Protein AF-A0A1C3XPD6-F1 (afdb_monomer_lite)

Foldseek 3Di:
DVLLVVLQVQLVVLCVVLVVDPDVVSSVVSNVSSVVSNVCSVVVPPPPDDPPVPPPPPDDDDDDDDDDDD

Secondary structure (DSSP, 8-state):
-HHHHHHHHHHHHHHHHHHH---HHHHHHHHHHHHHHHHHHHSPPP------------------------

pLDDT: mean 78.9, std 21.04, range [44.09, 98.62]

Radius of gyration: 23.36 Å; chains: 1; bounding box: 70×35×32 Å

Organism: NCBI:txid1761772

Sequence (70 aa):
MAGREYLNRQAATLLKFAKTTTDPMVALGLVEKAADLKEQAENPPTDRGDEAPDAAGDGSSPRTAGGTVP

Structure (mmCIF, N/CA/C/O backbone):
data_AF-A0A1C3XPD6-F1
#
_entry.id   AF-A0A1C3XPD6-F1
#
loop_
_atom_site.group_PDB
_atom_site.id
_atom_site.type_symbol
_atom_site.label_atom_id
_atom_site.label_alt_id
_atom_site.label_comp_id
_atom_site.label_asym_id
_atom_site.label_entity_id
_atom_site.label_seq_id
_atom_site.pdbx_PDB_ins_code
_atom_site.Cartn_x
_atom_site.Cartn_y
_atom_site.Cartn_z
_atom_site.occupancy
_atom_site.B_iso_or_equiv
_atom_site.auth_seq_id
_atom_site.auth_comp_id
_atom_site.auth_asym_id
_atom_site.auth_atom_id
_atom_site.pdbx_PDB_model_num
ATOM 1 N N . MET A 1 1 ? 6.756 -5.073 -18.997 1.00 59.66 1 MET A N 1
ATOM 2 C CA . MET A 1 1 ? 7.573 -4.378 -17.981 1.00 59.66 1 MET A CA 1
ATOM 3 C C . MET A 1 1 ? 7.222 -4.931 -16.599 1.00 59.66 1 MET A C 1
ATOM 5 O O . MET A 1 1 ? 6.640 -4.206 -15.808 1.00 59.66 1 MET A O 1
ATOM 9 N N . ALA A 1 2 ? 7.588 -6.182 -16.285 1.00 69.69 2 ALA A N 1
ATOM 10 C CA . ALA A 1 2 ? 7.092 -6.886 -15.088 1.00 69.69 2 ALA A CA 1
ATOM 11 C C . ALA A 1 2 ? 7.240 -6.108 -13.757 1.00 69.69 2 ALA A C 1
ATOM 13 O O . ALA A 1 2 ? 6.412 -6.257 -12.857 1.00 69.69 2 ALA A O 1
ATOM 14 N N . GLY A 1 3 ? 8.254 -5.239 -13.646 1.00 86.44 3 GLY A N 1
ATOM 15 C CA . GLY A 1 3 ? 8.452 -4.362 -12.489 1.00 86.44 3 GLY A CA 1
ATOM 16 C C . GLY A 1 3 ? 7.305 -3.373 -12.249 1.00 86.44 3 GLY A C 1
ATOM 17 O O . GLY A 1 3 ? 6.866 -3.220 -11.114 1.00 86.44 3 GLY A O 1
ATOM 18 N N . ARG A 1 4 ? 6.741 -2.759 -13.297 1.00 90.75 4 ARG A N 1
ATOM 19 C CA . ARG A 1 4 ? 5.651 -1.778 -13.150 1.00 90.75 4 ARG A CA 1
ATOM 20 C C . ARG A 1 4 ? 4.373 -2.431 -12.629 1.00 90.75 4 ARG A C 1
ATOM 22 O O . ARG A 1 4 ? 3.720 -1.889 -11.738 1.00 90.75 4 ARG A O 1
ATOM 29 N N . GLU A 1 5 ? 4.004 -3.598 -13.160 1.00 92.06 5 GLU A N 1
ATOM 30 C CA . GLU A 1 5 ? 2.827 -4.320 -12.668 1.00 92.06 5 GLU A CA 1
ATOM 31 C C . GLU A 1 5 ? 3.018 -4.812 -11.227 1.00 92.06 5 GLU A C 1
ATOM 33 O O . GLU A 1 5 ? 2.070 -4.770 -10.441 1.00 92.06 5 GLU A O 1
ATOM 38 N N . TYR A 1 6 ? 4.232 -5.232 -10.858 1.00 93.50 6 TYR A N 1
ATOM 39 C CA . TYR A 1 6 ? 4.561 -5.607 -9.483 1.00 93.50 6 TYR A CA 1
ATOM 40 C C . TYR A 1 6 ? 4.414 -4.426 -8.514 1.00 93.50 6 TYR A C 1
ATOM 42 O O . TYR A 1 6 ? 3.699 -4.551 -7.519 1.00 93.50 6 TYR A O 1
ATOM 50 N N . LEU A 1 7 ? 4.998 -3.266 -8.830 1.00 95.19 7 LEU A N 1
ATOM 51 C CA . LEU A 1 7 ? 4.899 -2.061 -7.997 1.00 95.19 7 LEU A CA 1
ATOM 52 C C . LEU A 1 7 ? 3.440 -1.627 -7.793 1.00 95.19 7 LEU A C 1
ATOM 54 O O . LEU A 1 7 ? 3.020 -1.365 -6.667 1.00 95.19 7 LEU A O 1
ATOM 58 N N . ASN A 1 8 ? 2.626 -1.667 -8.852 1.00 95.19 8 ASN A N 1
ATOM 59 C CA . ASN A 1 8 ? 1.195 -1.375 -8.755 1.00 95.19 8 ASN A CA 1
ATOM 60 C C . ASN A 1 8 ? 0.442 -2.365 -7.846 1.00 95.19 8 ASN A C 1
ATOM 62 O O . ASN A 1 8 ? -0.424 -1.959 -7.067 1.00 95.19 8 ASN A O 1
ATOM 66 N N . ARG A 1 9 ? 0.766 -3.666 -7.906 1.00 97.38 9 ARG A N 1
ATOM 67 C CA . ARG A 1 9 ? 0.177 -4.681 -7.010 1.00 97.38 9 ARG A CA 1
ATOM 68 C C . ARG A 1 9 ? 0.587 -4.464 -5.553 1.00 97.38 9 ARG A C 1
ATOM 70 O O . ARG A 1 9 ? -0.256 -4.603 -4.664 1.00 97.38 9 ARG A O 1
ATOM 77 N N . GLN A 1 10 ? 1.845 -4.101 -5.312 1.00 97.88 10 GLN A N 1
ATOM 78 C CA . GLN A 1 10 ? 2.355 -3.802 -3.974 1.00 97.88 10 GLN A CA 1
ATOM 79 C C . GLN A 1 10 ? 1.664 -2.564 -3.389 1.00 97.88 10 GLN A C 1
ATOM 81 O O . GLN A 1 10 ? 1.113 -2.645 -2.292 1.00 97.88 10 GLN A O 1
ATOM 86 N N . ALA A 1 11 ? 1.569 -1.468 -4.147 1.00 97.88 11 ALA A N 1
ATOM 87 C CA . ALA A 1 11 ? 0.855 -0.262 -3.727 1.00 97.88 11 ALA A CA 1
ATOM 88 C C . ALA A 1 11 ? -0.620 -0.553 -3.391 1.00 97.88 11 ALA A C 1
ATOM 90 O O . ALA A 1 11 ? -1.113 -0.165 -2.332 1.00 97.88 11 ALA A O 1
ATOM 91 N N . ALA A 1 12 ? -1.319 -1.321 -4.235 1.00 98.06 12 ALA A N 1
ATOM 92 C CA . ALA A 1 12 ? -2.699 -1.727 -3.963 1.00 98.06 12 ALA A CA 1
ATOM 93 C C . ALA A 1 12 ? -2.833 -2.572 -2.683 1.00 98.06 12 ALA A C 1
ATOM 95 O O . ALA A 1 12 ? -3.840 -2.477 -1.980 1.00 98.06 12 ALA A O 1
ATOM 96 N N . THR A 1 13 ? -1.831 -3.394 -2.371 1.00 98.50 13 THR A N 1
ATOM 97 C CA . THR A 1 13 ? -1.800 -4.214 -1.154 1.00 98.50 13 THR A CA 1
ATOM 98 C C . THR A 1 13 ? -1.590 -3.357 0.093 1.00 98.50 13 THR A C 1
ATOM 100 O O . THR A 1 13 ? -2.333 -3.512 1.062 1.00 98.50 13 THR A O 1
ATOM 103 N N . LEU A 1 14 ? -0.671 -2.389 0.053 1.00 98.50 14 LEU A N 1
ATOM 104 C CA . LEU A 1 14 ? -0.466 -1.434 1.148 1.00 98.50 14 LEU A CA 1
ATOM 105 C C . LEU A 1 14 ? -1.739 -0.629 1.444 1.00 98.50 14 LEU A C 1
ATOM 107 O O . LEU A 1 14 ? -2.136 -0.507 2.600 1.00 98.50 14 LEU A O 1
ATOM 111 N N . LEU A 1 15 ? -2.450 -0.173 0.407 1.00 98.44 15 LEU A N 1
ATOM 112 C CA . LEU A 1 15 ? -3.726 0.531 0.574 1.00 98.44 15 LEU A CA 1
ATOM 113 C C . LEU A 1 15 ? -4.826 -0.349 1.181 1.00 98.44 15 LEU A C 1
ATOM 115 O O . LEU A 1 15 ? -5.693 0.162 1.888 1.00 98.44 15 LEU A O 1
ATOM 119 N N . LYS A 1 16 ? -4.823 -1.663 0.920 1.00 98.38 16 LYS A N 1
ATOM 120 C CA . LYS A 1 16 ? -5.745 -2.592 1.594 1.00 98.38 16 LYS A CA 1
ATOM 121 C C . LYS A 1 16 ? -5.431 -2.669 3.085 1.00 98.38 16 LYS A C 1
ATOM 123 O O . LYS A 1 16 ? -6.354 -2.537 3.880 1.00 98.38 16 LYS A O 1
ATOM 128 N N . PHE A 1 17 ? -4.159 -2.800 3.459 1.00 98.19 17 PHE A N 1
ATOM 129 C CA . PHE A 1 17 ? -3.757 -2.824 4.867 1.00 98.19 17 PHE A CA 1
ATOM 130 C C . PHE A 1 17 ? -4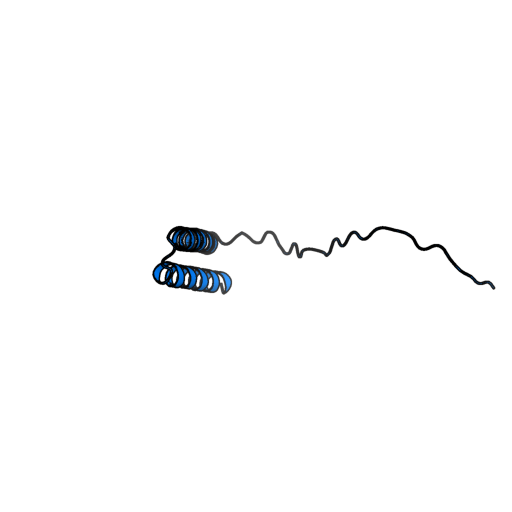.041 -1.504 5.590 1.00 98.19 17 PHE A C 1
ATOM 132 O O . PHE A 1 17 ? -4.521 -1.520 6.724 1.00 98.19 17 PHE A O 1
ATOM 139 N N . ALA A 1 18 ? -3.843 -0.367 4.918 1.00 98.19 18 ALA A N 1
ATOM 140 C CA . ALA A 1 18 ? -4.151 0.951 5.470 1.00 98.19 18 ALA A CA 1
ATOM 141 C C . ALA A 1 18 ? -5.639 1.101 5.828 1.00 98.19 18 ALA A C 1
ATOM 143 O O . ALA A 1 18 ? -5.977 1.770 6.795 1.00 98.19 18 ALA A O 1
ATOM 144 N N . LYS A 1 19 ? -6.533 0.445 5.076 1.00 97.56 19 LYS A N 1
ATOM 145 C CA . LYS A 1 19 ? -7.981 0.446 5.342 1.00 97.56 19 LYS A CA 1
ATOM 146 C C . LYS A 1 19 ? -8.401 -0.493 6.471 1.00 97.56 19 LYS A C 1
ATOM 148 O O . LYS A 1 19 ? -9.495 -0.331 7.000 1.00 97.56 19 LYS A O 1
ATOM 153 N N . THR A 1 20 ? -7.591 -1.501 6.790 1.00 98.19 20 THR A N 1
ATOM 154 C CA . THR A 1 20 ? -7.913 -2.502 7.819 1.00 98.19 20 THR A CA 1
ATOM 155 C C . THR A 1 20 ? -7.273 -2.208 9.169 1.00 98.19 20 THR A C 1
ATOM 157 O O . THR A 1 20 ? -7.699 -2.774 10.170 1.00 98.19 20 THR A O 1
ATOM 160 N N . THR A 1 21 ? -6.238 -1.368 9.210 1.00 96.19 21 THR A N 1
ATOM 161 C CA . THR A 1 21 ? -5.600 -0.968 10.467 1.00 96.19 21 THR A CA 1
ATOM 162 C C . THR A 1 21 ? -6.406 0.124 11.172 1.00 96.19 21 THR A C 1
ATOM 164 O O . THR A 1 21 ? -6.994 0.990 10.529 1.00 96.19 21 THR A O 1
ATOM 167 N N . THR A 1 22 ? -6.429 0.089 12.504 1.00 97.75 22 THR A N 1
ATOM 168 C CA . THR A 1 22 ? -7.055 1.117 13.355 1.00 97.75 22 THR A CA 1
ATOM 169 C C . THR A 1 22 ? -6.055 2.150 13.865 1.00 97.75 22 THR A C 1
ATOM 171 O O . THR A 1 22 ? -6.463 3.160 14.433 1.00 97.75 22 THR A O 1
ATOM 174 N N . ASP A 1 23 ? -4.755 1.898 13.694 1.00 98.31 23 ASP A N 1
ATOM 175 C CA . ASP A 1 23 ? -3.708 2.841 14.072 1.00 98.31 23 ASP A CA 1
ATOM 176 C C . ASP A 1 23 ? -3.518 3.879 12.946 1.00 98.31 23 ASP A C 1
ATOM 178 O O . ASP A 1 23 ? -3.119 3.508 11.833 1.00 98.31 23 ASP A O 1
ATOM 182 N N . PRO A 1 24 ? -3.786 5.171 13.210 1.00 97.44 24 PRO A N 1
ATOM 183 C CA . PRO A 1 24 ? -3.692 6.219 12.201 1.00 97.44 24 PRO A CA 1
ATOM 184 C C . PRO A 1 24 ? -2.258 6.461 11.714 1.00 97.44 24 PRO A C 1
ATOM 186 O O . PRO A 1 24 ? -2.072 6.797 10.546 1.00 97.44 24 PRO A O 1
ATOM 189 N N . MET A 1 25 ? -1.243 6.255 12.560 1.00 98.19 25 MET A N 1
ATOM 190 C CA . MET A 1 25 ? 0.160 6.413 12.168 1.00 98.19 25 MET A CA 1
ATOM 191 C C . MET A 1 25 ? 0.597 5.281 11.240 1.00 98.19 25 MET A C 1
ATOM 193 O O . MET A 1 25 ? 1.300 5.514 10.257 1.00 98.19 25 MET A O 1
ATOM 197 N N . VAL A 1 26 ? 0.123 4.061 11.502 1.00 98.31 26 VAL A N 1
ATOM 198 C CA . VAL A 1 26 ? 0.363 2.918 10.611 1.00 98.31 26 VAL A CA 1
ATOM 199 C C . VAL A 1 26 ? -0.362 3.110 9.278 1.00 98.31 26 VAL A C 1
ATOM 201 O O . VAL A 1 26 ? 0.229 2.875 8.225 1.00 98.31 26 VAL A O 1
ATOM 204 N N . ALA A 1 27 ? -1.619 3.566 9.295 1.00 98.38 27 ALA A N 1
ATOM 205 C CA . ALA A 1 27 ? -2.366 3.852 8.071 1.00 98.38 27 ALA A CA 1
ATOM 206 C C . ALA A 1 27 ? -1.660 4.908 7.209 1.00 98.38 27 ALA A C 1
ATOM 208 O O . ALA A 1 27 ? -1.518 4.709 6.002 1.00 98.38 27 ALA A O 1
ATOM 209 N N . LEU A 1 28 ? -1.176 5.990 7.829 1.00 98.44 28 LEU A N 1
ATOM 210 C CA . LEU A 1 28 ? -0.435 7.050 7.151 1.00 98.44 28 LEU A CA 1
ATOM 211 C C . LEU A 1 28 ? 0.828 6.506 6.474 1.00 98.44 28 LEU A C 1
ATOM 213 O O . LEU A 1 28 ? 0.979 6.673 5.266 1.00 98.44 28 LEU A O 1
ATOM 217 N N . GLY A 1 29 ? 1.674 5.776 7.208 1.00 98.44 29 GLY A N 1
ATOM 218 C CA . GLY A 1 29 ? 2.912 5.222 6.650 1.00 98.44 29 GLY A CA 1
ATOM 219 C C . GLY A 1 29 ? 2.673 4.239 5.496 1.00 98.44 29 GLY A C 1
ATOM 220 O O . GLY A 1 29 ? 3.431 4.209 4.526 1.00 98.44 29 GLY A O 1
ATOM 221 N N . LEU A 1 30 ? 1.587 3.460 5.545 1.00 98.56 30 LEU A N 1
ATOM 222 C CA . LEU A 1 30 ? 1.192 2.573 4.445 1.00 98.56 30 LEU A CA 1
ATOM 223 C C . LEU A 1 30 ? 0.732 3.352 3.203 1.00 98.56 30 LEU A C 1
ATOM 225 O O . LEU A 1 30 ? 1.036 2.941 2.082 1.00 98.56 30 LEU A O 1
ATOM 229 N N . VAL A 1 31 ? 0.011 4.463 3.386 1.00 98.62 31 VAL A N 1
ATOM 230 C CA . VAL A 1 31 ? -0.417 5.345 2.288 1.00 98.62 31 VAL A CA 1
ATOM 231 C C . VAL A 1 31 ? 0.781 6.056 1.661 1.00 98.62 31 VAL A C 1
ATOM 233 O O . VAL A 1 31 ? 0.897 6.047 0.438 1.00 98.62 31 VAL A O 1
ATOM 236 N N . GLU A 1 32 ? 1.689 6.604 2.471 1.00 98.50 32 GLU A N 1
ATOM 237 C CA . GLU A 1 32 ? 2.929 7.237 2.002 1.00 98.50 32 GLU A CA 1
ATOM 238 C 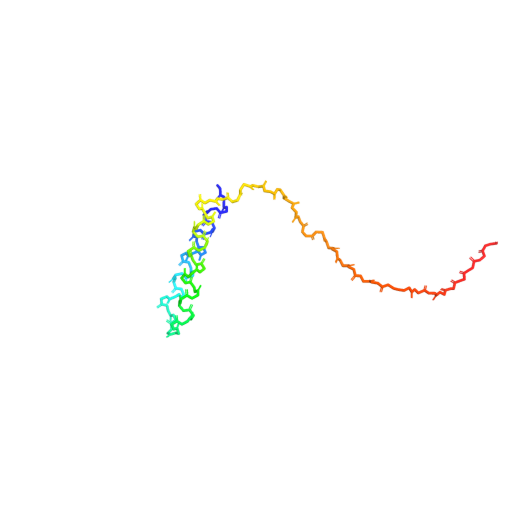C . GLU A 1 32 ? 3.755 6.257 1.161 1.00 98.50 32 GLU A C 1
ATOM 240 O O . GLU A 1 32 ? 4.096 6.544 0.016 1.00 98.50 32 GLU A O 1
ATOM 245 N N . LYS A 1 33 ? 3.967 5.031 1.655 1.00 98.31 33 LYS A N 1
ATOM 246 C CA . LYS A 1 33 ? 4.702 4.007 0.899 1.00 98.31 33 LYS A CA 1
ATOM 247 C C . LYS A 1 33 ? 3.989 3.571 -0.378 1.00 98.31 33 LYS A C 1
ATOM 249 O O . LYS A 1 33 ? 4.647 3.280 -1.374 1.00 98.31 33 LYS A O 1
ATOM 254 N N . ALA A 1 34 ? 2.659 3.520 -0.383 1.00 98.19 34 ALA A N 1
ATOM 255 C CA . ALA A 1 34 ? 1.907 3.237 -1.603 1.00 98.19 34 ALA A CA 1
ATOM 256 C C . ALA A 1 34 ? 2.074 4.346 -2.656 1.00 98.19 34 ALA A C 1
ATOM 258 O O . ALA A 1 34 ? 2.110 4.037 -3.849 1.00 98.19 34 ALA A O 1
ATOM 259 N N . ALA A 1 35 ? 2.186 5.607 -2.229 1.00 97.56 35 ALA A N 1
ATOM 260 C CA . ALA A 1 35 ? 2.453 6.737 -3.112 1.00 97.56 35 ALA A CA 1
ATOM 261 C C . ALA A 1 35 ? 3.866 6.657 -3.714 1.00 97.56 35 ALA A C 1
ATOM 263 O O . ALA A 1 35 ? 3.983 6.706 -4.938 1.00 97.56 35 ALA A O 1
ATOM 264 N N . ASP A 1 36 ? 4.892 6.399 -2.893 1.00 96.69 36 ASP A N 1
ATOM 265 C CA . ASP A 1 36 ? 6.286 6.223 -3.341 1.00 96.69 36 ASP A CA 1
ATOM 266 C C . ASP A 1 36 ? 6.399 5.141 -4.436 1.00 96.69 36 ASP A C 1
ATOM 268 O O . ASP A 1 36 ? 7.015 5.336 -5.486 1.00 96.69 36 ASP A O 1
ATOM 272 N N . LEU A 1 37 ? 5.761 3.982 -4.222 1.00 95.50 37 LEU A N 1
ATOM 273 C CA . LEU A 1 37 ? 5.782 2.876 -5.188 1.00 95.50 37 LEU A CA 1
ATOM 274 C C . LEU A 1 37 ? 5.071 3.228 -6.497 1.00 95.50 37 LEU A C 1
ATOM 276 O O . LEU A 1 37 ? 5.457 2.740 -7.562 1.00 95.50 37 LEU A O 1
ATOM 280 N N . LYS A 1 38 ? 4.020 4.051 -6.432 1.00 93.38 38 LYS A N 1
ATOM 281 C CA . LYS A 1 38 ? 3.306 4.507 -7.624 1.00 93.38 38 LYS A CA 1
ATOM 282 C C . LYS A 1 38 ? 4.144 5.502 -8.423 1.00 93.38 38 LYS A C 1
ATOM 284 O O . LYS A 1 38 ? 4.207 5.374 -9.642 1.00 93.38 38 LYS A O 1
ATOM 289 N N . GLU A 1 39 ? 4.846 6.409 -7.751 1.00 94.19 39 GLU A N 1
ATOM 290 C CA . GLU A 1 39 ? 5.799 7.320 -8.389 1.00 94.19 39 GLU A CA 1
ATOM 291 C C . GLU A 1 39 ? 6.932 6.548 -9.081 1.00 94.19 39 GLU A C 1
ATOM 293 O O . GLU A 1 39 ? 7.236 6.814 -10.243 1.00 94.19 39 GLU A O 1
ATOM 298 N N . GLN A 1 40 ? 7.483 5.516 -8.434 1.00 91.62 40 GLN A N 1
ATOM 299 C CA . GLN A 1 40 ? 8.495 4.638 -9.035 1.00 91.62 40 GLN A CA 1
ATOM 300 C C . GLN A 1 40 ? 7.957 3.853 -10.245 1.00 91.62 40 GLN A C 1
ATOM 302 O O . GLN A 1 40 ? 8.687 3.574 -11.195 1.00 91.62 40 GLN A O 1
ATOM 307 N N . ALA A 1 41 ? 6.678 3.476 -10.230 1.00 91.06 41 ALA A N 1
ATOM 308 C CA . ALA A 1 41 ? 6.034 2.784 -11.344 1.00 91.06 41 ALA A CA 1
ATOM 309 C C . ALA A 1 41 ? 5.794 3.704 -12.557 1.00 91.06 41 ALA A C 1
ATOM 311 O O . ALA A 1 41 ? 5.742 3.225 -13.694 1.00 91.06 41 ALA A O 1
ATOM 312 N N . GLU A 1 42 ? 5.601 5.002 -12.320 1.00 89.50 42 GLU A N 1
ATOM 313 C CA . GLU A 1 42 ? 5.401 6.033 -13.345 1.00 89.50 42 GLU A CA 1
ATOM 314 C C . GLU A 1 42 ? 6.732 6.555 -13.897 1.00 89.50 42 GLU A C 1
ATOM 316 O O . GLU A 1 42 ? 6.845 6.769 -15.104 1.00 89.50 42 GLU A O 1
ATOM 321 N N . ASN A 1 43 ? 7.748 6.650 -13.039 1.00 86.38 43 ASN A N 1
ATOM 322 C CA . ASN A 1 43 ? 9.117 7.027 -13.367 1.00 86.38 43 ASN A CA 1
ATOM 323 C C . ASN A 1 43 ? 10.056 5.853 -13.062 1.00 86.38 43 ASN A C 1
ATOM 325 O O . ASN A 1 43 ? 10.792 5.904 -12.070 1.00 86.38 43 ASN A O 1
ATOM 329 N N . PRO A 1 44 ? 10.026 4.772 -13.870 1.00 73.50 44 PRO A N 1
ATOM 330 C CA . PRO A 1 44 ? 10.939 3.662 -13.662 1.00 73.50 44 PRO A CA 1
ATOM 331 C C . PRO A 1 44 ? 12.364 4.220 -13.692 1.00 73.50 44 PRO A C 1
ATOM 333 O O . PRO A 1 44 ? 12.695 4.943 -14.639 1.00 73.50 44 PRO A O 1
ATOM 336 N N . PRO A 1 45 ? 13.195 3.947 -12.668 1.00 65.06 45 PRO A N 1
ATOM 337 C CA . PRO A 1 45 ? 14.565 4.418 -12.675 1.00 65.06 45 PRO A CA 1
ATOM 338 C C . PRO A 1 45 ? 15.212 3.923 -13.964 1.00 65.06 45 PRO A C 1
ATOM 340 O O . PRO A 1 45 ? 15.201 2.724 -14.248 1.00 65.06 45 PRO A O 1
ATOM 343 N N . THR A 1 46 ? 15.713 4.857 -14.773 1.00 60.16 46 THR A N 1
ATOM 344 C CA . THR A 1 46 ? 16.578 4.518 -15.897 1.00 60.16 46 THR A CA 1
ATOM 345 C C . THR A 1 46 ? 17.713 3.710 -15.307 1.00 60.16 46 THR A C 1
ATOM 347 O O .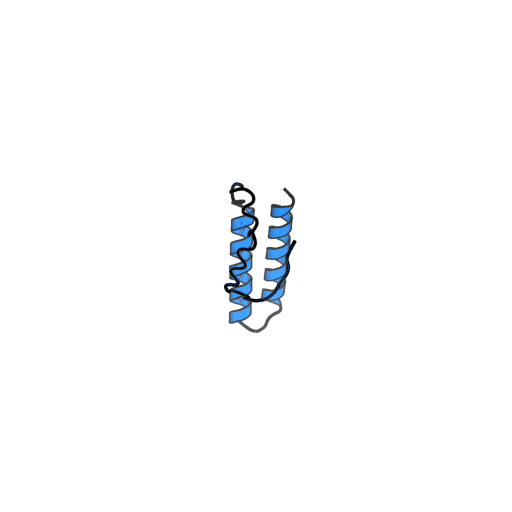 THR A 1 46 ? 18.400 4.221 -14.425 1.00 60.16 46 THR A O 1
ATOM 350 N N . ASP A 1 47 ? 17.816 2.461 -15.747 1.00 57.91 47 ASP A N 1
ATOM 351 C CA . ASP A 1 47 ? 18.813 1.462 -15.385 1.00 57.91 47 ASP A CA 1
ATOM 352 C C . ASP A 1 47 ? 20.197 2.107 -15.179 1.00 57.91 47 ASP A C 1
ATOM 354 O O . ASP A 1 47 ? 20.986 2.267 -16.110 1.00 57.91 47 ASP A O 1
ATOM 358 N N . ARG A 1 48 ? 20.478 2.578 -13.956 1.00 51.97 48 ARG A N 1
ATOM 359 C CA . ARG A 1 48 ? 21.849 2.780 -13.498 1.00 51.97 48 ARG A CA 1
ATOM 360 C C . ARG A 1 48 ? 22.265 1.375 -13.138 1.00 51.97 48 ARG A C 1
ATOM 362 O O . ARG A 1 48 ? 21.915 0.905 -12.059 1.00 51.97 48 ARG A O 1
ATOM 369 N N . GLY A 1 49 ? 22.825 0.722 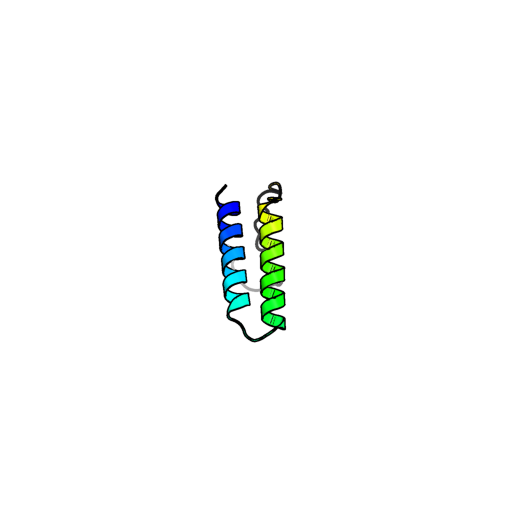-14.152 1.00 50.59 49 GLY A N 1
A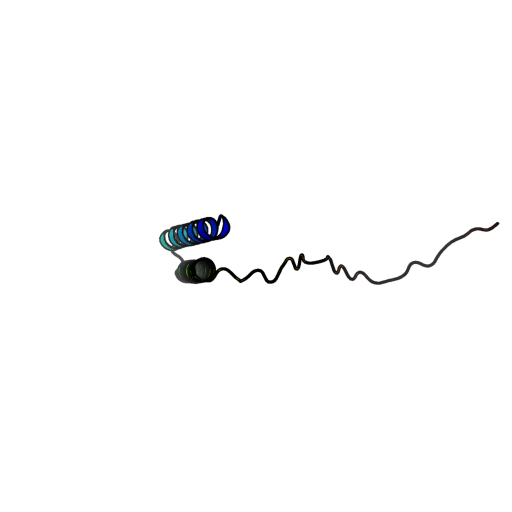TOM 370 C CA . GLY A 1 49 ? 23.011 -0.715 -14.215 1.00 50.59 49 GLY A CA 1
ATOM 371 C C . GLY A 1 49 ? 23.538 -1.299 -12.922 1.00 50.59 49 GLY A C 1
ATOM 372 O O . GLY A 1 49 ? 24.366 -0.671 -12.271 1.00 50.59 49 GLY A O 1
ATOM 373 N N . ASP A 1 50 ? 23.022 -2.485 -12.600 1.00 54.84 50 ASP A N 1
ATOM 374 C CA . ASP A 1 50 ? 23.726 -3.570 -11.916 1.00 54.84 50 ASP A CA 1
ATOM 375 C C . ASP A 1 50 ? 24.912 -3.143 -11.033 1.00 54.84 50 ASP A C 1
ATOM 377 O O . ASP A 1 50 ? 26.025 -3.636 -11.185 1.00 54.84 50 ASP A O 1
ATOM 381 N N . GLU A 1 51 ? 24.692 -2.265 -10.055 1.00 55.19 51 GLU A N 1
ATOM 382 C CA . GLU A 1 51 ? 25.550 -2.257 -8.878 1.00 55.19 51 GLU A CA 1
ATOM 383 C C . GLU A 1 51 ? 24.915 -3.255 -7.920 1.00 55.19 51 GLU A C 1
ATOM 385 O O . GLU A 1 51 ? 24.179 -2.925 -6.986 1.00 55.19 51 GLU A O 1
ATOM 390 N N . ALA A 1 52 ? 25.140 -4.534 -8.239 1.00 52.41 52 ALA A N 1
ATOM 391 C CA . ALA A 1 52 ? 25.089 -5.569 -7.229 1.00 52.41 52 ALA A CA 1
ATOM 392 C C . ALA A 1 52 ? 25.922 -5.055 -6.045 1.00 52.41 52 ALA A C 1
ATOM 394 O O . ALA A 1 52 ? 27.016 -4.532 -6.271 1.00 52.41 52 ALA A O 1
ATOM 395 N N . PRO A 1 53 ? 25.431 -5.147 -4.798 1.00 55.59 53 PRO A N 1
ATOM 396 C CA . PRO A 1 53 ? 26.258 -4.835 -3.652 1.00 55.59 53 PRO A CA 1
ATOM 397 C C . PRO A 1 53 ? 27.329 -5.920 -3.597 1.00 55.59 53 PRO A C 1
ATOM 399 O O . PRO A 1 53 ? 27.133 -6.974 -2.988 1.00 55.59 53 PRO A O 1
ATOM 402 N N . ASP A 1 54 ? 28.441 -5.687 -4.292 1.00 57.94 54 ASP A N 1
ATOM 403 C CA . ASP A 1 54 ? 29.652 -6.450 -4.101 1.00 57.94 54 ASP A CA 1
ATOM 404 C C . ASP A 1 54 ? 29.940 -6.393 -2.610 1.00 57.94 54 ASP A C 1
ATOM 406 O O . ASP A 1 54 ? 30.043 -5.328 -1.994 1.00 57.94 54 ASP A O 1
ATOM 410 N N . ALA A 1 55 ? 29.950 -7.583 -2.022 1.00 56.25 55 ALA A N 1
ATOM 411 C CA . ALA A 1 55 ? 30.168 -7.825 -0.619 1.00 56.25 55 ALA A CA 1
ATOM 412 C C . ALA A 1 55 ? 31.528 -7.252 -0.195 1.00 56.25 55 ALA A C 1
ATOM 414 O O . ALA A 1 55 ? 32.528 -7.963 -0.131 1.00 56.25 55 ALA A O 1
ATOM 415 N N . ALA A 1 56 ? 31.565 -5.970 0.155 1.00 51.66 56 ALA A N 1
ATOM 416 C CA . ALA A 1 56 ? 32.646 -5.368 0.916 1.00 51.66 56 ALA A CA 1
ATOM 417 C C . ALA A 1 56 ? 32.485 -5.781 2.386 1.00 51.66 56 ALA A C 1
ATOM 419 O O . ALA A 1 56 ? 32.202 -4.977 3.272 1.00 51.66 56 ALA A O 1
ATOM 420 N N . GLY A 1 57 ? 32.631 -7.083 2.634 1.00 50.53 57 GLY A N 1
ATOM 421 C CA . GLY A 1 57 ? 32.970 -7.604 3.945 1.00 50.53 57 GLY A CA 1
ATOM 422 C C . GLY A 1 57 ? 34.428 -7.269 4.229 1.00 50.53 57 GLY A C 1
ATOM 423 O O . GLY A 1 57 ? 35.306 -8.108 4.050 1.00 50.53 57 GLY A O 1
ATOM 424 N N . ASP A 1 58 ? 34.676 -6.028 4.642 1.00 57.12 58 ASP A N 1
ATOM 425 C CA . ASP A 1 58 ? 35.857 -5.674 5.424 1.00 57.12 58 ASP A CA 1
ATOM 426 C C . ASP A 1 58 ? 35.792 -6.445 6.748 1.00 57.12 58 ASP A C 1
ATOM 428 O O . ASP A 1 58 ? 34.923 -6.226 7.592 1.00 57.12 58 ASP A O 1
ATOM 432 N N . GLY A 1 59 ? 36.707 -7.399 6.882 1.00 49.19 59 GLY A N 1
ATOM 433 C CA . GLY A 1 59 ? 36.949 -8.176 8.085 1.00 49.19 59 GLY A CA 1
ATOM 434 C C . GLY A 1 59 ? 38.448 -8.317 8.295 1.00 49.19 59 GLY A C 1
ATOM 435 O O . GLY A 1 59 ? 39.029 -9.368 8.048 1.00 49.19 59 GLY A O 1
ATOM 436 N N . SER A 1 60 ? 39.067 -7.216 8.700 1.00 44.09 60 SER A N 1
ATOM 437 C CA . SER A 1 60 ? 40.448 -7.100 9.162 1.00 44.09 60 SER A CA 1
ATOM 438 C C . SER A 1 60 ? 41.015 -8.291 9.971 1.00 44.09 60 SER A C 1
ATOM 440 O O . SER A 1 60 ? 40.403 -8.777 10.920 1.00 44.09 60 SER A O 1
ATOM 442 N N . SER A 1 61 ? 42.308 -8.548 9.709 1.00 52.03 61 SER A N 1
ATOM 443 C CA . SER A 1 61 ? 43.396 -8.793 10.683 1.00 52.03 61 SER A CA 1
ATOM 444 C C . SER A 1 61 ? 43.976 -10.216 10.907 1.00 52.03 61 SER A C 1
ATOM 446 O O . SER A 1 61 ? 43.341 -11.230 10.631 1.00 52.03 61 SER A O 1
ATOM 448 N N . PRO A 1 62 ? 45.267 -10.285 11.319 1.00 55.12 62 PRO A N 1
ATOM 449 C CA . PRO A 1 62 ? 46.271 -11.219 10.811 1.00 55.12 62 PRO A CA 1
ATOM 450 C C . PRO A 1 62 ? 46.414 -12.473 11.676 1.00 55.12 62 PRO A C 1
ATOM 452 O O . PRO A 1 62 ? 46.215 -12.435 12.890 1.00 55.12 62 PRO A O 1
ATOM 455 N N . ARG A 1 63 ? 46.852 -13.585 11.078 1.00 46.59 63 ARG A N 1
ATOM 456 C CA . ARG A 1 63 ? 47.280 -14.763 11.839 1.00 46.59 63 ARG A CA 1
ATOM 457 C C . ARG A 1 63 ? 48.688 -15.176 11.440 1.00 46.59 63 ARG A C 1
ATOM 459 O O . ARG A 1 63 ? 48.916 -15.842 10.437 1.00 46.59 63 ARG A O 1
ATOM 466 N N . THR A 1 64 ? 49.626 -14.751 12.273 1.00 51.81 64 THR A N 1
ATOM 467 C CA . THR A 1 64 ? 50.915 -15.402 12.464 1.00 51.81 64 THR A CA 1
ATOM 468 C C . THR A 1 64 ? 50.708 -16.888 12.780 1.00 51.81 64 THR A C 1
ATOM 470 O O . THR A 1 64 ? 49.862 -17.222 13.606 1.00 51.81 64 THR A O 1
ATOM 473 N N . ALA A 1 65 ? 51.482 -17.758 12.120 1.00 49.00 65 ALA A N 1
ATOM 474 C CA . ALA A 1 65 ? 52.138 -18.961 12.661 1.00 49.00 65 ALA A CA 1
ATOM 475 C C . ALA A 1 65 ? 52.249 -20.090 11.619 1.00 49.00 65 ALA A C 1
ATOM 477 O O . ALA A 1 65 ? 51.243 -20.607 11.145 1.00 49.00 65 ALA A O 1
ATOM 478 N N . GLY A 1 66 ? 53.485 -20.556 11.402 1.00 47.62 66 GLY A N 1
ATOM 479 C CA . GLY A 1 66 ? 53.758 -21.996 11.345 1.00 47.62 66 GLY A CA 1
ATOM 480 C C . GLY A 1 66 ? 54.132 -22.616 9.995 1.00 47.62 66 GLY A C 1
ATOM 481 O O . GLY A 1 66 ? 53.275 -23.165 9.324 1.00 47.62 66 GLY A O 1
ATOM 482 N N . GLY A 1 67 ? 55.441 -22.673 9.717 1.00 48.31 67 GLY A N 1
ATOM 483 C CA . GLY A 1 67 ? 56.121 -23.942 9.406 1.00 48.31 67 GLY A CA 1
ATOM 484 C C . GLY A 1 67 ? 56.129 -24.492 7.970 1.00 48.31 67 GLY A C 1
ATOM 485 O O . GLY A 1 67 ? 55.118 -24.976 7.477 1.00 48.31 67 GLY A O 1
ATOM 486 N N . THR A 1 68 ? 57.352 -24.597 7.426 1.00 54.69 68 THR A N 1
ATOM 487 C CA . THR A 1 68 ? 57.992 -25.847 6.931 1.00 54.69 68 THR A CA 1
ATOM 488 C C . THR A 1 68 ? 58.557 -25.787 5.498 1.00 54.69 68 THR A C 1
ATOM 490 O O . THR A 1 68 ? 57.817 -25.836 4.525 1.00 54.69 68 THR A O 1
ATOM 493 N N . VAL A 1 69 ? 59.896 -25.669 5.457 1.00 46.09 69 VAL A N 1
ATOM 494 C CA . VAL A 1 69 ? 60.966 -26.338 4.658 1.00 46.09 69 VAL A CA 1
ATOM 495 C C . VAL A 1 69 ? 60.597 -26.999 3.310 1.00 46.09 69 VAL A C 1
ATOM 497 O O . VAL A 1 69 ? 59.614 -27.734 3.226 1.00 46.09 69 VAL A O 1
ATOM 500 N N . PRO A 1 70 ? 61.441 -26.824 2.275 1.00 58.53 70 PRO A N 1
ATOM 501 C CA . PRO A 1 70 ? 62.431 -27.871 1.955 1.00 58.53 70 PRO A CA 1
ATOM 502 C C . PRO A 1 70 ? 63.899 -27.437 2.089 1.00 58.53 70 P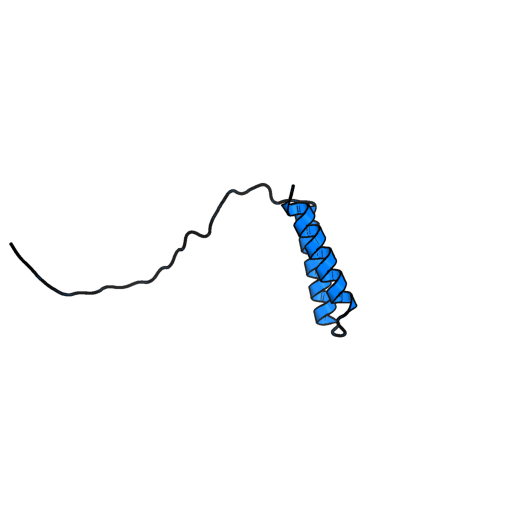RO A C 1
ATOM 504 O O . PRO A 1 70 ? 64.187 -26.226 1.970 1.00 58.53 70 PRO A O 1
#